Protein AF-A0A382P0U9-F1 (afdb_monomer_lite)

Sequence (133 aa):
MAEDFDINSIDDIDMNYDFGFTTVDEDEVQEFETAVQEKVAKATQQETGMLESKMDKLLKLREDDASYQLLFEKRKAELETIYKDQMKKVERLILPLLHNLMKNPENEYIKWPNRTNIVQQQINKIVAITRGV

Radius of gyration: 47.6 Å; chains: 1; bounding box: 104×47×102 Å

pLDDT: mean 85.34, std 12.25, range [45.25, 96.94]

Organism: NCBI:txid408172

Foldseek 3Di:
DPPPPPPVCVVPPPPPPDPPDDDDDPVRVVVVVVVVVVVVVVVVVVVVVVVVVVVVVVVVVVVVVVVVVVVVVVVVVVVVVLVVVLVVQLCVLVVVVVVVVPPPVVDPDDDDPPCVVVVVVSVVSNCCSVVPD

Structure (mmCIF, N/CA/C/O backbone):
data_AF-A0A382P0U9-F1
#
_entry.id   AF-A0A382P0U9-F1
#
loop_
_atom_site.group_PDB
_atom_site.id
_atom_site.type_symbol
_atom_site.label_atom_id
_atom_site.label_alt_id
_atom_site.label_comp_id
_atom_site.label_asym_id
_atom_site.label_entity_id
_atom_site.label_seq_id
_atom_site.pdbx_PDB_ins_code
_atom_site.Cartn_x
_atom_site.Cartn_y
_atom_site.Cartn_z
_atom_site.occupancy
_atom_site.B_iso_or_equiv
_atom_site.auth_seq_id
_atom_site.auth_comp_id
_atom_site.auth_asym_id
_atom_site.auth_atom_id
_atom_site.pdbx_PDB_model_num
ATOM 1 N N . MET A 1 1 ? -76.759 38.739 57.364 1.00 45.25 1 MET A N 1
ATOM 2 C CA . MET A 1 1 ? -77.685 37.866 58.102 1.00 45.25 1 MET A CA 1
ATOM 3 C C . MET A 1 1 ? -76.852 36.651 58.441 1.00 45.25 1 MET A C 1
ATOM 5 O O . MET A 1 1 ? -76.548 35.887 57.539 1.00 45.25 1 MET A O 1
ATOM 9 N N . ALA A 1 2 ? -76.268 36.634 59.639 1.00 46.44 2 ALA A N 1
ATOM 10 C CA . ALA A 1 2 ? -75.527 35.468 60.096 1.00 46.44 2 ALA A CA 1
ATOM 11 C C . ALA A 1 2 ? -76.593 34.417 60.401 1.00 46.44 2 ALA A C 1
ATOM 13 O O . ALA A 1 2 ? -77.487 34.689 61.200 1.00 46.44 2 ALA A O 1
ATOM 14 N N . GLU A 1 3 ? -76.589 33.316 59.657 1.00 58.16 3 GLU A N 1
ATOM 15 C CA . GLU A 1 3 ? -77.396 32.160 60.017 1.00 58.16 3 GLU A CA 1
ATOM 16 C C . GLU A 1 3 ? -76.780 31.598 61.297 1.00 58.16 3 GLU A C 1
ATOM 18 O O . GLU A 1 3 ? -75.640 31.130 61.292 1.00 58.16 3 GLU A O 1
ATOM 23 N N . ASP A 1 4 ? -77.494 31.773 62.410 1.00 51.75 4 ASP A N 1
ATOM 24 C CA . ASP A 1 4 ? -77.135 31.178 63.689 1.00 51.75 4 ASP A CA 1
ATOM 25 C C . ASP A 1 4 ? -77.073 29.661 63.491 1.00 51.75 4 ASP A C 1
ATOM 27 O O . ASP A 1 4 ? 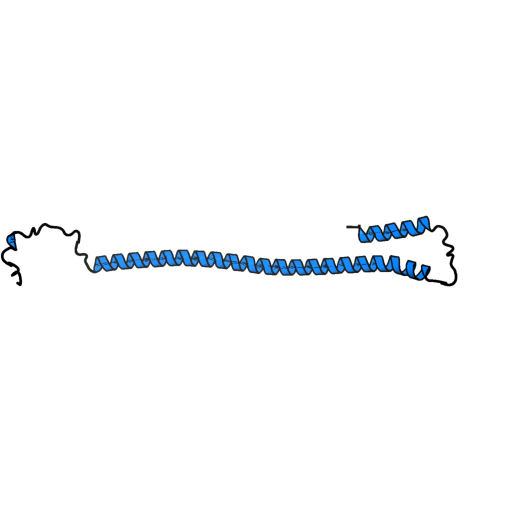-78.063 29.020 63.137 1.00 51.75 4 ASP A O 1
ATOM 31 N N . PHE A 1 5 ? -75.876 29.104 63.660 1.00 60.62 5 PHE A N 1
ATOM 32 C CA . PHE A 1 5 ? -75.636 27.670 63.598 1.00 60.62 5 PHE A CA 1
ATOM 33 C C . PHE A 1 5 ? -76.385 27.031 64.775 1.00 60.62 5 PHE A C 1
ATOM 35 O O . PHE A 1 5 ? -75.993 27.209 65.931 1.00 60.62 5 PHE A O 1
ATOM 42 N N . ASP A 1 6 ? -77.500 26.356 64.497 1.00 59.62 6 ASP A N 1
ATOM 43 C CA . ASP A 1 6 ? -78.329 25.732 65.527 1.00 59.62 6 ASP A CA 1
ATOM 44 C C . ASP A 1 6 ? -77.596 24.528 66.132 1.00 59.62 6 ASP A C 1
ATOM 46 O O . ASP A 1 6 ? -77.589 23.420 65.593 1.00 59.62 6 ASP A O 1
ATOM 50 N N . ILE A 1 7 ? -76.945 24.766 67.270 1.00 56.75 7 ILE A N 1
ATOM 51 C CA . ILE A 1 7 ? -76.184 23.766 68.027 1.00 56.75 7 ILE A CA 1
ATOM 52 C C . ILE A 1 7 ? -77.082 22.644 68.585 1.00 56.75 7 ILE A C 1
ATOM 54 O O . ILE A 1 7 ? -76.570 21.599 68.976 1.00 56.75 7 ILE A O 1
ATOM 58 N N . ASN A 1 8 ? -78.411 22.822 68.600 1.00 56.09 8 ASN A N 1
ATOM 59 C CA . ASN A 1 8 ? -79.356 21.824 69.111 1.00 56.09 8 ASN A CA 1
ATOM 60 C C . ASN A 1 8 ? -79.764 20.770 68.064 1.00 56.09 8 ASN A C 1
ATOM 62 O O . ASN A 1 8 ? -80.469 19.829 68.408 1.00 56.09 8 ASN A O 1
ATOM 66 N N . SER A 1 9 ? -79.299 20.882 66.813 1.00 59.06 9 SER A N 1
ATOM 67 C CA . SER A 1 9 ? -79.489 19.863 65.762 1.00 59.06 9 SER A CA 1
ATOM 68 C C . SER A 1 9 ? -78.434 18.740 65.799 1.00 59.06 9 SER A C 1
ATOM 70 O O . SER A 1 9 ? -78.348 17.938 64.869 1.00 59.06 9 SER A O 1
ATOM 72 N N . ILE A 1 10 ? -77.614 18.672 66.855 1.00 56.81 10 ILE A N 1
ATOM 73 C CA . ILE A 1 10 ? -76.574 17.643 67.032 1.00 56.81 10 ILE A CA 1
ATOM 74 C C . ILE A 1 10 ? -77.147 16.212 67.063 1.00 56.81 10 ILE A C 1
ATOM 76 O O . ILE A 1 10 ? -76.428 15.274 66.726 1.00 56.81 10 ILE A O 1
ATOM 80 N N . ASP A 1 11 ? -78.433 16.044 67.387 1.00 58.38 11 ASP A N 1
ATOM 81 C CA . ASP A 1 11 ? -79.084 14.730 67.484 1.00 58.38 11 ASP A CA 1
ATOM 82 C C . ASP A 1 11 ? -79.297 14.025 66.123 1.00 58.38 11 ASP A C 1
ATOM 84 O O . ASP A 1 11 ? -79.463 12.807 66.102 1.00 58.38 11 ASP A O 1
ATOM 88 N N . ASP A 1 12 ? -79.234 14.749 64.993 1.00 59.06 12 ASP A N 1
ATOM 89 C CA . ASP A 1 12 ? -79.322 14.187 63.626 1.00 59.06 12 ASP A CA 1
ATOM 90 C C . ASP A 1 12 ? -77.939 13.887 63.002 1.00 59.06 12 ASP A C 1
ATOM 92 O O . ASP A 1 12 ? -77.837 13.493 61.835 1.00 59.06 12 ASP A O 1
ATOM 96 N N . ILE A 1 13 ? -76.847 14.064 63.756 1.00 62.41 13 ILE A N 1
ATOM 97 C CA . ILE A 1 13 ? -75.505 13.686 63.302 1.00 62.41 13 ILE A CA 1
ATOM 98 C C . ILE A 1 13 ? -75.360 12.171 63.461 1.00 62.41 13 ILE A C 1
ATOM 100 O O . ILE A 1 13 ? -75.202 11.659 64.569 1.00 62.41 13 ILE A O 1
ATOM 104 N N . ASP A 1 14 ? -75.395 11.451 62.337 1.00 65.38 14 ASP A N 1
ATOM 105 C CA . ASP A 1 14 ? -75.111 10.018 62.292 1.00 65.38 14 ASP A CA 1
ATOM 106 C C . ASP A 1 14 ? -73.663 9.759 62.736 1.00 65.38 14 ASP A C 1
ATOM 108 O O . ASP A 1 14 ? -72.716 9.846 61.953 1.00 65.38 14 ASP A O 1
ATOM 112 N N . MET A 1 15 ? -73.482 9.448 64.021 1.00 66.50 15 MET A N 1
ATOM 113 C CA . MET A 1 15 ? -72.183 9.103 64.605 1.00 66.50 15 MET A CA 1
ATOM 114 C C . MET A 1 15 ? -71.602 7.789 64.053 1.00 66.50 15 MET A C 1
ATOM 116 O O . MET A 1 15 ? -70.455 7.466 64.356 1.00 66.50 15 MET A O 1
ATOM 120 N N . ASN A 1 16 ? -72.358 7.046 63.236 1.00 71.69 16 ASN A N 1
ATOM 121 C CA . ASN A 1 16 ? -71.868 5.898 62.480 1.00 71.69 16 ASN A CA 1
ATOM 122 C C . ASN A 1 16 ? -71.418 6.262 61.052 1.00 71.69 16 ASN A C 1
ATOM 124 O O . ASN A 1 16 ? -70.998 5.367 60.313 1.00 71.69 16 ASN A O 1
ATOM 128 N N . TYR A 1 17 ? -71.482 7.536 60.648 1.00 79.69 17 TYR A N 1
ATOM 129 C CA . TYR A 1 17 ? -70.966 7.982 59.358 1.00 79.69 17 TYR A CA 1
ATOM 130 C C . TYR A 1 17 ? -69.429 7.932 59.352 1.00 79.69 17 TYR A C 1
ATOM 132 O O . TYR A 1 17 ? -68.737 8.825 59.842 1.00 79.69 17 TYR A O 1
ATOM 140 N N . ASP A 1 18 ? -68.899 6.849 58.789 1.00 75.62 18 ASP A N 1
ATOM 141 C CA . ASP A 1 18 ? -67.475 6.647 58.542 1.00 75.62 18 ASP A CA 1
ATOM 142 C C . ASP A 1 18 ? -67.024 7.485 57.331 1.00 75.62 18 ASP A C 1
ATOM 144 O O . ASP A 1 18 ? -67.432 7.249 56.192 1.00 75.62 18 ASP A O 1
ATOM 148 N N . PHE A 1 19 ? -66.165 8.478 57.568 1.00 79.50 19 PHE A N 1
ATOM 149 C CA . PHE A 1 19 ? -65.587 9.342 56.531 1.00 79.50 19 PHE A CA 1
ATOM 150 C C . PHE A 1 19 ? -64.465 8.657 55.727 1.00 79.50 19 PHE A C 1
ATOM 152 O O . PHE A 1 19 ? -63.833 9.297 54.882 1.00 79.50 19 PHE A O 1
ATOM 159 N N . GLY A 1 20 ? -64.203 7.372 55.978 1.00 77.25 20 GLY A N 1
ATOM 160 C CA . GLY A 1 20 ? -63.168 6.601 55.298 1.00 77.25 20 GLY A CA 1
ATOM 161 C C . GLY A 1 20 ? -61.760 6.952 55.768 1.00 77.25 20 GLY A C 1
ATOM 162 O O . GLY A 1 20 ? -60.798 6.712 55.038 1.00 77.25 20 GLY A O 1
ATOM 163 N N . PHE A 1 21 ? -61.628 7.530 56.964 1.00 77.31 21 PHE A N 1
ATOM 164 C CA . PHE A 1 21 ? -60.345 7.687 57.634 1.00 77.31 21 PHE A CA 1
ATOM 165 C C . PHE A 1 21 ? -60.368 6.932 58.960 1.00 77.31 21 PHE A C 1
ATOM 167 O O . PHE A 1 21 ? -61.270 7.083 59.778 1.00 77.31 21 PHE A O 1
ATOM 174 N N . THR A 1 22 ? -59.337 6.130 59.176 1.00 75.81 22 THR A N 1
ATOM 175 C CA . THR A 1 22 ? -59.037 5.503 60.460 1.00 75.81 22 THR A CA 1
ATOM 176 C C . THR A 1 22 ? -57.849 6.236 61.066 1.00 75.81 22 THR A C 1
ATOM 178 O O . THR A 1 22 ? -56.919 6.607 60.348 1.00 75.81 22 THR A O 1
ATOM 181 N N . THR A 1 23 ? -57.863 6.483 62.374 1.00 78.38 23 THR A N 1
ATOM 182 C CA . THR A 1 23 ? -56.680 7.015 63.059 1.00 78.38 23 THR A CA 1
ATOM 183 C C . THR A 1 23 ? -55.607 5.939 63.070 1.00 78.38 23 THR A C 1
ATOM 185 O O . THR A 1 23 ? -55.880 4.815 63.484 1.00 78.38 23 THR A O 1
ATOM 188 N N . VAL A 1 24 ? -54.418 6.287 62.602 1.00 78.25 24 VAL A N 1
ATOM 189 C CA . VAL A 1 24 ? -53.231 5.441 62.707 1.00 78.25 24 VAL A CA 1
ATOM 190 C C . VAL A 1 24 ? -52.406 5.919 63.892 1.00 78.25 24 VAL A C 1
ATOM 192 O O . VAL A 1 24 ? -52.341 7.125 64.156 1.00 78.25 24 VAL A O 1
ATOM 195 N N . ASP A 1 25 ? -51.806 4.980 64.612 1.00 84.81 25 ASP A N 1
ATOM 196 C CA . ASP A 1 25 ? -50.901 5.306 65.708 1.00 84.81 25 ASP A CA 1
ATOM 197 C C . ASP A 1 25 ? -49.549 5.783 65.154 1.00 84.81 25 ASP A C 1
ATOM 199 O O . ASP A 1 25 ? -49.152 5.446 64.036 1.00 84.81 25 ASP A O 1
ATOM 203 N N . GLU A 1 26 ? -48.820 6.579 65.938 1.00 81.69 26 GLU A N 1
ATOM 204 C CA . GLU A 1 26 ? -47.506 7.114 65.546 1.00 81.69 26 GLU A CA 1
ATOM 205 C C . GLU A 1 26 ? -46.510 5.996 65.185 1.00 81.69 26 GLU A C 1
ATOM 207 O O . GLU A 1 26 ? -45.735 6.141 64.238 1.00 81.69 26 GLU A O 1
ATOM 212 N N . ASP A 1 27 ? -46.597 4.855 65.872 1.00 82.81 27 ASP A N 1
ATOM 213 C CA . ASP A 1 27 ? -45.781 3.667 65.607 1.00 82.81 27 ASP A CA 1
ATOM 214 C C . ASP A 1 27 ? -46.044 3.086 64.200 1.00 82.81 27 ASP A C 1
ATOM 216 O O . ASP A 1 27 ? -45.106 2.730 63.486 1.00 82.81 27 ASP A O 1
ATOM 220 N N . GLU A 1 28 ? -47.304 3.062 63.745 1.00 82.38 28 GLU A N 1
ATOM 221 C CA . GLU A 1 28 ? -47.686 2.561 62.413 1.00 82.38 28 GLU A CA 1
ATOM 222 C C . GLU A 1 28 ? -47.179 3.489 61.295 1.00 82.38 28 GLU A C 1
ATOM 224 O O . GLU A 1 28 ? -46.717 3.035 60.241 1.00 82.38 28 GLU A O 1
ATOM 229 N N . VAL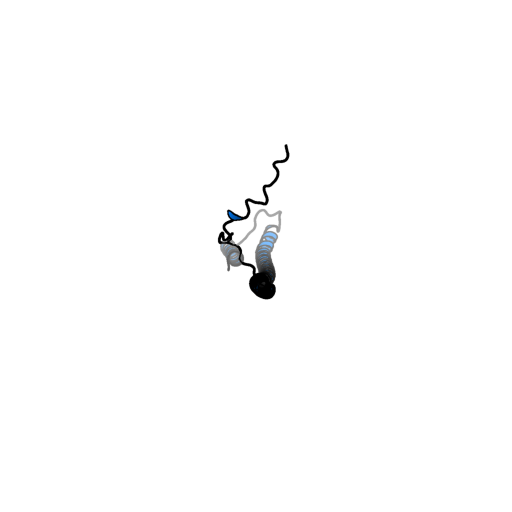 A 1 29 ? -47.192 4.803 61.540 1.00 84.31 29 VAL A N 1
ATOM 230 C CA . VAL A 1 29 ? -46.610 5.796 60.626 1.00 84.31 29 VAL A CA 1
ATOM 231 C C . VAL A 1 29 ? -45.095 5.605 60.518 1.00 84.31 29 VAL A C 1
ATOM 233 O O . VAL A 1 29 ? -44.563 5.582 59.406 1.00 84.31 29 VAL A O 1
ATOM 236 N N . GLN A 1 30 ? -44.398 5.404 61.640 1.00 84.62 30 GLN A N 1
ATOM 237 C CA . GLN A 1 30 ? -42.950 5.169 61.653 1.00 84.62 30 GLN A CA 1
ATOM 238 C C . GLN A 1 30 ? -42.553 3.877 60.924 1.00 84.62 30 GLN A C 1
ATOM 240 O O . GLN A 1 30 ? -41.562 3.860 60.183 1.00 84.62 30 GLN A O 1
ATOM 245 N N . GLU A 1 31 ? -43.322 2.798 61.079 1.00 86.06 31 GLU A N 1
ATOM 246 C CA . GLU A 1 31 ? -43.105 1.550 60.339 1.00 86.06 31 GLU A CA 1
ATOM 247 C C . GLU A 1 31 ? -43.269 1.749 58.826 1.00 86.06 31 GLU A C 1
ATOM 249 O O . GLU A 1 31 ? -42.424 1.302 58.038 1.00 86.06 31 GLU A O 1
ATOM 254 N N . PHE A 1 32 ? -44.311 2.470 58.399 1.00 84.06 32 PHE A N 1
ATOM 255 C CA . PHE A 1 32 ? -44.534 2.774 56.987 1.00 84.06 32 PHE A CA 1
ATOM 256 C C . PHE A 1 32 ? -43.423 3.657 56.403 1.00 84.06 32 PHE A C 1
ATOM 258 O O . PHE A 1 32 ? -42.914 3.368 55.316 1.00 84.06 32 PHE A O 1
ATOM 265 N N . GLU A 1 33 ? -42.998 4.699 57.120 1.00 84.88 33 GLU A N 1
ATOM 266 C CA . GLU A 1 33 ? -41.886 5.562 56.711 1.00 84.88 33 GLU A CA 1
ATOM 267 C C . GLU A 1 33 ? -40.582 4.773 56.567 1.00 84.88 33 GLU A C 1
ATOM 269 O O . GLU A 1 33 ? -39.875 4.922 55.566 1.00 84.88 33 GLU A O 1
ATOM 274 N N . THR A 1 34 ? -40.298 3.873 57.510 1.00 87.94 34 THR A N 1
ATOM 275 C CA . THR A 1 34 ? -39.122 2.995 57.466 1.00 87.94 34 THR A CA 1
ATOM 276 C C . THR A 1 34 ? -39.175 2.071 56.247 1.00 87.94 34 THR A C 1
ATOM 278 O O . THR A 1 34 ? -38.195 1.955 55.506 1.00 87.94 34 THR A O 1
ATOM 281 N N . ALA A 1 35 ? -40.336 1.477 55.959 1.00 87.00 35 ALA A N 1
ATOM 282 C CA . ALA A 1 35 ? -40.532 0.621 54.790 1.00 87.00 35 ALA A CA 1
ATOM 283 C C . ALA A 1 35 ? -40.393 1.385 53.459 1.00 87.00 35 ALA A C 1
ATOM 285 O O . ALA A 1 35 ? -39.884 0.844 52.471 1.00 87.00 35 ALA A O 1
ATOM 286 N N . VAL A 1 36 ? -40.833 2.646 53.403 1.00 88.94 36 VAL A N 1
ATOM 287 C CA . VAL A 1 36 ? -40.634 3.521 52.238 1.00 88.94 36 VAL A CA 1
ATOM 288 C C . VAL A 1 36 ? -39.155 3.861 52.068 1.00 88.94 36 VAL A C 1
ATOM 290 O O . VAL A 1 36 ? -38.635 3.730 50.958 1.00 88.94 36 VAL A O 1
ATOM 293 N N . GLN A 1 37 ? -38.454 4.226 53.142 1.00 88.44 37 GLN A N 1
ATOM 294 C CA . GLN A 1 37 ? -37.016 4.508 53.106 1.00 88.44 37 GLN A CA 1
ATOM 295 C C . GLN A 1 37 ? -36.207 3.295 52.636 1.00 88.44 37 GLN A C 1
ATOM 297 O O . GLN A 1 37 ? -35.323 3.441 51.792 1.00 88.44 37 GLN A O 1
ATOM 302 N N . GLU A 1 38 ? -36.541 2.090 53.101 1.00 90.06 38 GLU A N 1
ATOM 303 C CA . GLU A 1 38 ? -35.876 0.857 52.677 1.00 90.06 38 GLU A CA 1
ATOM 304 C C . GLU A 1 38 ? -36.104 0.569 51.183 1.00 90.06 38 GLU A C 1
ATOM 306 O O . GLU A 1 38 ? -35.161 0.256 50.448 1.00 90.06 38 GLU A O 1
ATOM 311 N N . LYS A 1 39 ? -37.339 0.740 50.691 1.00 89.38 39 LYS A N 1
ATOM 312 C CA . LYS A 1 39 ? -37.659 0.599 49.260 1.00 89.38 39 LYS A CA 1
ATOM 313 C C . LYS A 1 39 ? -36.903 1.611 48.405 1.00 89.38 39 LYS A C 1
ATOM 315 O O . LYS A 1 39 ? -36.366 1.237 47.363 1.00 89.38 39 LYS A O 1
ATOM 320 N N . VAL A 1 40 ? -36.840 2.867 48.843 1.00 89.62 40 VAL A N 1
ATOM 321 C CA . VAL A 1 40 ? -36.105 3.936 48.154 1.00 89.62 40 VAL A CA 1
ATOM 322 C C . VAL A 1 40 ? -34.606 3.642 48.148 1.00 89.62 40 VAL A C 1
ATOM 324 O O . VAL A 1 40 ? -33.975 3.742 47.096 1.00 89.62 40 VAL A O 1
ATOM 327 N N . ALA A 1 41 ? -34.035 3.208 49.272 1.00 87.75 41 ALA A N 1
ATOM 328 C CA . ALA A 1 41 ? -32.633 2.810 49.358 1.00 87.75 41 ALA A CA 1
ATOM 329 C C . ALA A 1 41 ? -32.316 1.650 48.402 1.00 87.75 41 ALA A C 1
ATOM 331 O O . ALA A 1 41 ? -31.334 1.710 47.663 1.00 87.75 41 ALA A O 1
ATOM 332 N N . LYS A 1 42 ? -33.181 0.632 48.346 1.00 88.06 42 LYS A N 1
ATOM 333 C CA . LYS A 1 42 ? -33.023 -0.525 47.456 1.00 88.06 42 LYS A CA 1
ATOM 334 C C . LYS A 1 42 ? -33.134 -0.152 45.976 1.00 88.06 42 LYS A C 1
ATOM 336 O O . LYS A 1 42 ? -32.319 -0.604 45.175 1.00 88.06 42 LYS A O 1
ATOM 341 N N . ALA A 1 43 ? -34.109 0.683 45.612 1.00 86.12 43 ALA A N 1
ATOM 342 C CA . ALA A 1 43 ? -34.265 1.184 44.246 1.00 86.12 43 ALA A CA 1
ATOM 343 C C . ALA A 1 43 ? -33.052 2.026 43.818 1.00 86.12 43 ALA A C 1
ATOM 345 O O . ALA A 1 43 ? -32.496 1.809 42.743 1.00 86.12 43 ALA A O 1
ATOM 346 N N . THR A 1 44 ? -32.581 2.907 44.705 1.00 87.12 44 THR A N 1
ATOM 347 C CA . THR A 1 44 ? -31.401 3.748 44.470 1.00 87.12 44 THR A CA 1
ATOM 348 C C . THR A 1 44 ? -30.151 2.893 44.269 1.00 87.12 44 THR A C 1
ATOM 350 O O . THR A 1 44 ? -29.447 3.081 43.286 1.00 87.12 44 THR A O 1
ATOM 353 N N . GLN A 1 45 ? -29.909 1.897 45.131 1.00 88.69 45 GLN A N 1
ATOM 354 C CA . GLN A 1 45 ? -28.781 0.963 44.999 1.00 88.69 45 GLN A CA 1
ATOM 355 C C . GLN A 1 45 ? -28.814 0.170 43.684 1.00 88.69 45 GLN A C 1
ATOM 357 O O . GLN A 1 45 ? -27.775 -0.077 43.069 1.00 88.69 45 GLN A O 1
ATOM 362 N N . GLN A 1 46 ? -30.004 -0.235 43.237 1.00 89.69 46 GLN A N 1
ATOM 363 C CA . GLN A 1 46 ? -30.168 -0.952 41.976 1.00 89.69 46 GLN A CA 1
ATOM 364 C C . GLN A 1 46 ? -29.860 -0.055 40.767 1.00 89.69 46 GLN A C 1
ATOM 366 O O . GLN A 1 46 ? -29.182 -0.491 39.832 1.00 89.69 46 GLN A O 1
ATOM 371 N N . GLU A 1 47 ? -30.334 1.191 40.772 1.00 90.12 47 GLU A N 1
ATOM 372 C CA . GLU A 1 47 ? -30.049 2.159 39.711 1.00 90.12 47 GLU A CA 1
ATOM 373 C C . GLU A 1 47 ? -28.571 2.560 39.684 1.00 90.12 47 GLU A C 1
ATOM 375 O O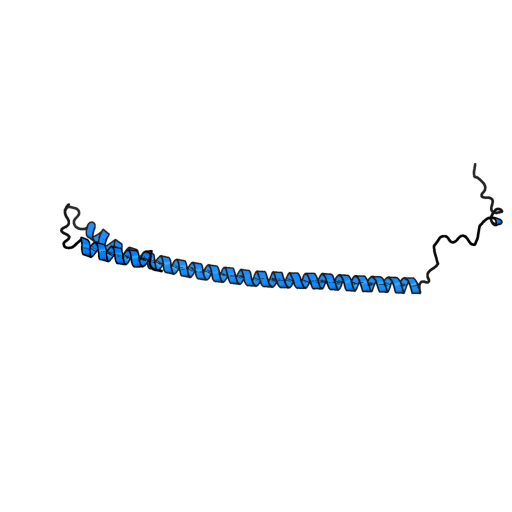 . GLU A 1 47 ? -27.968 2.564 38.607 1.00 90.12 47 GLU A O 1
ATOM 380 N N . THR A 1 48 ? -27.954 2.814 40.842 1.00 91.00 48 THR A N 1
ATOM 381 C CA . THR A 1 48 ? -26.521 3.133 40.929 1.00 91.00 48 THR A CA 1
ATOM 382 C C . THR A 1 48 ? -25.667 1.969 40.447 1.00 91.00 48 THR A C 1
ATOM 384 O O . THR A 1 48 ? -24.792 2.182 39.614 1.00 91.00 48 THR A O 1
ATOM 387 N N . GLY A 1 49 ? -25.977 0.729 40.844 1.00 91.62 49 GLY A N 1
ATOM 388 C CA . GLY A 1 49 ? -25.265 -0.454 40.350 1.00 91.62 49 GLY A CA 1
ATOM 389 C C . GLY A 1 49 ? -25.417 -0.651 38.834 1.00 91.62 49 GLY A C 1
ATOM 390 O O . GLY A 1 49 ? -24.472 -1.036 38.140 1.00 91.62 49 GLY A O 1
ATOM 391 N N . MET A 1 50 ? -26.586 -0.327 38.267 1.00 90.75 50 MET A N 1
ATOM 392 C CA . MET A 1 50 ? -26.769 -0.346 36.814 1.00 90.75 50 MET A CA 1
ATOM 393 C C . MET A 1 50 ? -25.926 0.732 36.122 1.00 90.75 50 MET A C 1
ATOM 395 O O . MET A 1 50 ? -25.335 0.462 35.073 1.00 90.75 50 MET A O 1
ATOM 399 N N . LEU A 1 51 ? -25.865 1.940 36.682 1.00 93.31 51 LEU A N 1
A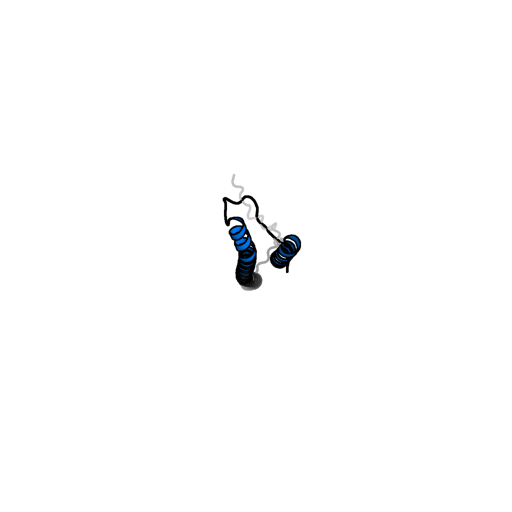TOM 400 C CA . LEU A 1 51 ? -25.057 3.040 36.158 1.00 93.31 51 LEU A CA 1
ATOM 401 C C . LEU A 1 51 ? -23.560 2.727 36.225 1.00 93.31 51 LEU A C 1
ATOM 403 O O . LEU A 1 51 ? -22.874 2.914 35.222 1.00 93.31 51 LEU A O 1
ATOM 407 N N . GLU A 1 52 ? -23.080 2.172 37.336 1.00 92.00 52 GLU A N 1
ATOM 408 C CA . GLU A 1 52 ? -21.707 1.676 37.492 1.00 92.00 52 GLU A CA 1
ATOM 409 C C . GLU A 1 52 ? -21.380 0.642 36.412 1.00 92.00 52 GLU A C 1
ATOM 411 O O . GLU A 1 52 ? -20.416 0.801 35.667 1.00 92.00 52 GLU A O 1
ATOM 416 N N . SER A 1 53 ? -22.260 -0.343 36.200 1.00 92.62 53 SER A N 1
ATOM 417 C CA . SER A 1 53 ? -22.050 -1.361 35.163 1.00 92.62 53 SER A CA 1
ATOM 418 C C . SER A 1 53 ? -21.982 -0.785 33.740 1.00 92.62 53 SER A C 1
ATOM 420 O O . SER A 1 53 ? -21.271 -1.313 32.879 1.00 92.62 53 SER A O 1
ATOM 422 N N . LYS A 1 54 ? -22.733 0.290 33.456 1.00 93.50 54 LYS A N 1
ATOM 423 C CA . LYS A 1 54 ? -22.684 0.997 32.168 1.00 93.50 54 LYS A CA 1
ATOM 424 C C . LYS A 1 54 ? -21.400 1.813 32.051 1.00 93.50 54 LYS A C 1
ATOM 426 O O . LYS A 1 54 ? -20.797 1.802 30.981 1.00 93.50 54 LYS A O 1
ATOM 431 N N . MET A 1 55 ? -20.969 2.468 33.128 1.00 93.00 55 MET A N 1
ATOM 432 C CA . MET A 1 55 ? -19.710 3.212 33.179 1.00 93.00 55 MET A CA 1
ATOM 433 C C . MET A 1 55 ? -18.513 2.289 32.935 1.00 93.00 55 MET A C 1
ATOM 435 O O . MET A 1 55 ? -17.701 2.575 32.061 1.00 93.00 55 MET A O 1
ATOM 439 N N . ASP A 1 56 ? -18.459 1.135 33.599 1.00 92.81 56 ASP A N 1
ATOM 440 C CA . ASP A 1 56 ? -17.402 0.137 33.404 1.00 92.81 56 ASP A CA 1
ATOM 441 C C . ASP A 1 56 ? -17.338 -0.365 31.960 1.00 92.81 56 ASP A C 1
ATOM 443 O O . ASP A 1 56 ? -16.257 -0.556 31.401 1.00 92.81 56 ASP A O 1
ATOM 447 N N . LYS A 1 57 ? -18.497 -0.565 31.318 1.00 91.69 57 LYS A N 1
ATOM 448 C CA . LYS A 1 57 ? -18.552 -0.912 29.891 1.00 91.69 57 LYS A CA 1
ATOM 449 C C . LYS A 1 57 ? -17.994 0.215 29.024 1.00 91.69 57 LYS A C 1
ATOM 451 O O . LYS A 1 57 ? -17.204 -0.069 28.132 1.00 91.69 57 LYS A O 1
ATOM 456 N N . LEU A 1 58 ? -18.368 1.470 29.277 1.00 87.06 58 LEU A N 1
ATOM 457 C CA . LEU A 1 58 ? -17.857 2.618 28.517 1.00 87.06 58 LEU A CA 1
ATOM 458 C C . LEU A 1 58 ? -16.346 2.804 28.687 1.00 87.06 58 LEU A C 1
ATOM 460 O O . LEU A 1 58 ? -15.663 3.101 27.709 1.00 87.06 58 LEU A O 1
ATOM 464 N N . LEU A 1 59 ? -15.820 2.601 29.897 1.00 87.12 59 LEU A N 1
ATOM 465 C CA . LEU A 1 59 ? -14.383 2.650 30.163 1.00 87.12 59 LEU A CA 1
ATOM 466 C C . LEU A 1 59 ? -13.640 1.570 29.371 1.00 87.12 59 LEU A C 1
ATOM 468 O O . LEU A 1 59 ? -12.693 1.902 28.664 1.00 87.12 59 LEU A O 1
ATOM 472 N N . LYS A 1 60 ? -14.134 0.325 29.382 1.00 83.94 60 LYS A N 1
ATOM 473 C CA . LYS A 1 60 ? -13.566 -0.770 28.578 1.00 83.94 60 LYS A CA 1
ATOM 474 C C . LYS A 1 60 ? -13.591 -0.472 27.081 1.00 83.94 60 LYS A C 1
ATOM 476 O O . LYS A 1 60 ? -12.566 -0.600 26.425 1.00 83.94 60 LYS A O 1
ATOM 481 N N . LEU A 1 61 ? -14.725 -0.007 26.546 1.00 80.19 61 LEU A N 1
ATOM 482 C CA . LEU A 1 61 ? -14.815 0.372 25.131 1.00 80.19 61 LEU A CA 1
ATOM 483 C C . LEU A 1 61 ? -13.815 1.478 24.772 1.00 80.19 61 LEU A C 1
ATOM 485 O O . LEU A 1 61 ? -13.229 1.443 23.697 1.00 80.19 61 LEU A O 1
ATOM 489 N N . ARG A 1 62 ? -13.605 2.458 25.657 1.00 77.00 62 ARG A N 1
ATOM 490 C CA . ARG A 1 62 ? -12.653 3.552 25.432 1.00 77.00 62 ARG A CA 1
ATOM 491 C C . ARG A 1 62 ? -11.197 3.082 25.472 1.00 77.00 62 ARG A C 1
ATOM 493 O O . ARG A 1 62 ? -10.386 3.569 24.686 1.00 77.00 62 ARG A O 1
ATOM 500 N N . GLU A 1 63 ? -10.863 2.183 26.392 1.00 76.31 63 GLU A N 1
ATOM 501 C CA . GLU A 1 63 ? -9.542 1.547 26.463 1.00 76.31 63 GLU A CA 1
ATOM 502 C C . GLU A 1 63 ? -9.262 0.729 25.196 1.00 76.31 63 GLU A C 1
ATOM 504 O O . GLU A 1 63 ? -8.196 0.871 24.588 1.00 76.31 63 GLU A O 1
ATOM 509 N N . ASP A 1 64 ? -10.252 -0.039 24.740 1.00 74.88 64 ASP A N 1
ATOM 510 C CA . ASP A 1 64 ? -10.183 -0.786 23.489 1.00 74.88 64 ASP A CA 1
ATOM 511 C C . ASP A 1 64 ? -10.019 0.160 22.285 1.00 74.88 64 ASP A C 1
ATOM 513 O O . ASP A 1 64 ? -9.136 -0.059 21.458 1.00 74.88 64 ASP A O 1
ATOM 517 N N . ASP A 1 65 ? -10.776 1.257 22.198 1.00 73.56 65 ASP A N 1
ATOM 518 C CA . ASP A 1 65 ? -10.667 2.257 21.121 1.00 73.56 65 ASP A CA 1
ATOM 519 C C . ASP A 1 65 ? -9.267 2.885 21.035 1.00 73.56 65 ASP A C 1
ATOM 521 O O . ASP A 1 65 ? -8.701 3.013 19.946 1.00 73.56 65 ASP A O 1
ATOM 525 N N . ALA A 1 66 ? -8.667 3.234 22.178 1.00 72.94 66 ALA A N 1
ATOM 526 C CA . ALA A 1 66 ? -7.291 3.727 22.229 1.00 72.94 66 ALA A CA 1
ATOM 527 C C . ALA A 1 66 ? -6.294 2.669 21.719 1.00 72.94 66 ALA A C 1
ATOM 529 O O . ALA A 1 66 ? -5.334 2.999 21.014 1.00 72.94 66 ALA A O 1
ATOM 530 N N . SER A 1 67 ? -6.546 1.390 22.012 1.00 77.94 67 SER A N 1
ATOM 531 C CA . SER A 1 67 ? -5.749 0.274 21.496 1.00 77.94 67 SER A CA 1
ATOM 532 C C . SER A 1 67 ? -5.896 0.104 19.976 1.00 77.94 67 SER A C 1
ATOM 534 O O . SER A 1 67 ? -4.895 -0.075 19.276 1.00 77.94 67 SER A O 1
ATOM 536 N N . TYR A 1 68 ? -7.111 0.247 19.434 1.00 79.38 68 TYR A N 1
ATOM 537 C CA . TYR A 1 68 ? -7.374 0.177 17.996 1.00 79.38 68 TYR A CA 1
ATOM 538 C C . TYR A 1 68 ? -6.726 1.334 17.243 1.00 79.38 68 TYR A C 1
ATOM 540 O O . TYR A 1 68 ? -6.131 1.107 16.191 1.00 79.38 68 TYR A O 1
ATOM 548 N N . GLN A 1 69 ? -6.786 2.552 17.783 1.00 85.25 69 GLN A N 1
ATOM 549 C CA . GLN A 1 69 ? -6.118 3.716 17.198 1.00 85.25 69 GLN A CA 1
ATOM 550 C C . GLN A 1 69 ? -4.602 3.510 17.129 1.00 85.25 69 GLN A C 1
ATOM 552 O O . GLN A 1 69 ? -4.000 3.731 16.079 1.00 85.25 69 GLN A O 1
ATOM 557 N N . LEU A 1 70 ? -3.984 3.004 18.200 1.00 85.88 70 LEU A N 1
ATOM 558 C CA . LEU A 1 70 ? -2.552 2.700 18.219 1.00 85.88 70 LEU A CA 1
ATOM 559 C C . LEU A 1 70 ? -2.178 1.618 17.190 1.00 85.88 70 LEU A C 1
ATOM 561 O O . LEU A 1 70 ? -1.193 1.756 16.463 1.00 85.88 70 LEU A O 1
ATOM 565 N N . LEU A 1 71 ? -2.968 0.544 17.103 1.00 86.81 71 LEU A N 1
ATOM 566 C CA . LEU A 1 71 ? -2.772 -0.525 16.119 1.00 86.81 71 LEU A CA 1
ATOM 567 C C . LEU A 1 71 ? -2.952 -0.025 14.682 1.00 86.81 71 LEU A C 1
ATOM 569 O O . LEU A 1 71 ? -2.200 -0.428 13.792 1.00 86.81 71 LEU A O 1
ATOM 573 N N . PHE A 1 72 ? -3.930 0.851 14.456 1.00 89.06 72 PHE A N 1
ATOM 574 C CA . PHE A 1 72 ? -4.185 1.470 13.163 1.00 89.06 72 PHE A CA 1
ATOM 575 C C . PHE A 1 72 ? -3.013 2.350 12.731 1.00 89.06 72 PHE A C 1
ATOM 577 O O . PHE A 1 72 ? -2.493 2.157 11.634 1.00 89.06 72 PHE A O 1
ATOM 584 N N . GLU A 1 73 ? -2.543 3.249 13.599 1.00 90.62 73 GLU A N 1
ATOM 585 C CA . GLU A 1 73 ? -1.382 4.100 13.316 1.00 90.62 73 GLU A CA 1
ATOM 586 C C . GLU A 1 73 ? -0.122 3.264 13.064 1.00 90.62 73 GLU A C 1
ATOM 588 O O . GLU A 1 73 ? 0.619 3.525 12.116 1.00 90.62 73 GLU A O 1
ATOM 593 N N . LYS A 1 74 ? 0.088 2.185 13.831 1.00 90.44 74 LYS A N 1
ATOM 594 C CA . LYS A 1 74 ? 1.197 1.254 13.593 1.00 90.44 74 LYS A CA 1
ATOM 595 C C . LYS A 1 74 ? 1.110 0.605 12.209 1.00 90.44 74 LYS A C 1
ATOM 597 O O . LYS A 1 74 ? 2.081 0.651 11.457 1.00 90.44 74 LYS A O 1
ATOM 602 N N . ARG A 1 75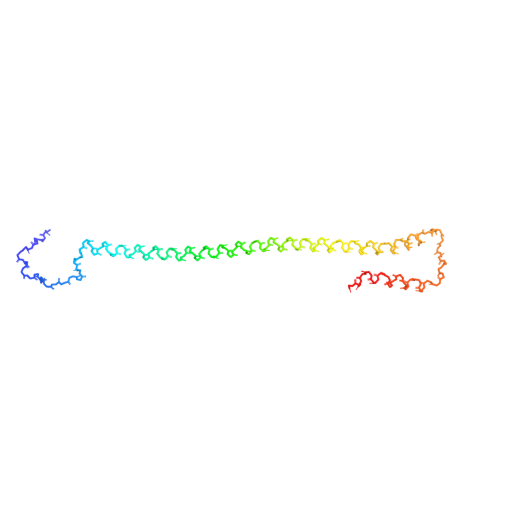 ? -0.045 0.039 11.839 1.00 91.62 75 ARG A N 1
ATOM 603 C CA . ARG A 1 75 ? -0.235 -0.562 10.506 1.00 91.62 75 ARG A CA 1
ATOM 604 C C . ARG A 1 75 ? -0.101 0.458 9.385 1.00 91.62 75 ARG A C 1
ATOM 606 O O . ARG A 1 75 ? 0.446 0.137 8.335 1.00 91.62 75 ARG A O 1
ATOM 613 N N . LYS A 1 76 ? -0.605 1.673 9.585 1.00 94.69 76 LYS A N 1
ATOM 614 C CA . LYS A 1 76 ? -0.468 2.768 8.628 1.00 94.69 76 LYS A CA 1
ATOM 615 C C . LYS A 1 76 ? 1.006 3.104 8.404 1.00 94.69 76 LYS A C 1
ATOM 617 O O . LYS A 1 76 ? 1.436 3.137 7.256 1.00 94.69 76 LYS A O 1
ATOM 622 N N . ALA A 1 77 ? 1.794 3.249 9.469 1.00 94.69 77 ALA A N 1
ATOM 623 C CA . ALA A 1 77 ? 3.233 3.495 9.374 1.00 94.69 77 ALA A CA 1
ATOM 624 C C . ALA A 1 77 ? 3.993 2.337 8.692 1.00 94.69 77 ALA A C 1
ATOM 626 O O . ALA A 1 77 ? 4.903 2.566 7.888 1.00 94.69 77 ALA A O 1
ATOM 627 N N . GLU A 1 78 ? 3.609 1.088 8.968 1.00 93.19 78 GLU A N 1
ATOM 628 C CA . GLU A 1 78 ? 4.150 -0.096 8.286 1.00 93.19 78 GLU A CA 1
ATOM 629 C C . GLU A 1 78 ? 3.837 -0.066 6.782 1.00 93.19 78 GLU A C 1
ATOM 631 O O . GLU A 1 78 ? 4.743 -0.224 5.961 1.00 93.19 78 GLU A O 1
ATOM 636 N N . LEU A 1 79 ? 2.584 0.211 6.406 1.00 94.00 79 LEU A N 1
ATOM 637 C CA . LEU A 1 79 ? 2.165 0.344 5.009 1.00 94.00 79 LEU A CA 1
ATOM 638 C C . LEU A 1 79 ? 2.901 1.483 4.302 1.00 94.00 79 LEU A C 1
ATOM 640 O O . LEU A 1 79 ? 3.425 1.280 3.209 1.00 94.00 79 LEU A O 1
ATOM 644 N N . GLU A 1 80 ? 2.998 2.660 4.919 1.00 95.50 80 GLU A N 1
ATOM 645 C CA . GLU A 1 80 ? 3.757 3.794 4.380 1.00 95.50 80 GLU A CA 1
ATOM 646 C C . GLU A 1 80 ? 5.223 3.421 4.128 1.00 95.50 80 GLU A C 1
ATOM 648 O O . GLU A 1 80 ? 5.791 3.771 3.089 1.00 95.50 80 GLU A O 1
ATOM 653 N N . THR A 1 81 ? 5.830 2.656 5.037 1.00 95.50 81 THR A N 1
ATOM 654 C CA . THR A 1 81 ? 7.203 2.162 4.883 1.00 95.50 81 THR A CA 1
ATOM 655 C C . THR A 1 81 ? 7.324 1.199 3.701 1.00 95.50 81 THR A C 1
ATOM 657 O O . THR A 1 81 ? 8.240 1.347 2.886 1.00 95.50 81 THR A O 1
ATOM 660 N N . ILE A 1 82 ? 6.389 0.255 3.566 1.00 93.00 82 ILE A N 1
ATOM 661 C CA . ILE A 1 82 ? 6.347 -0.708 2.456 1.00 93.00 82 ILE A CA 1
ATOM 662 C C . ILE A 1 82 ? 6.187 0.020 1.118 1.00 93.00 82 ILE A C 1
ATOM 664 O O . ILE A 1 82 ? 6.986 -0.200 0.205 1.00 93.00 82 ILE A O 1
ATOM 668 N N . TYR A 1 83 ? 5.221 0.935 1.006 1.00 93.38 83 TYR A N 1
ATOM 669 C CA . TYR A 1 83 ? 4.992 1.706 -0.218 1.00 93.38 83 TYR A CA 1
ATOM 670 C C . TYR A 1 83 ? 6.205 2.559 -0.589 1.00 93.38 83 TYR A C 1
ATOM 672 O O . TYR A 1 83 ? 6.603 2.609 -1.755 1.00 93.38 83 TYR A O 1
ATOM 680 N N . LYS A 1 84 ? 6.844 3.197 0.396 1.00 95.94 84 LYS A N 1
ATOM 681 C CA . LYS A 1 84 ? 8.060 3.986 0.175 1.00 95.94 84 LYS A CA 1
ATOM 682 C C . LYS A 1 84 ? 9.214 3.123 -0.334 1.00 95.94 84 LYS A C 1
ATOM 684 O O . LYS A 1 84 ? 9.954 3.562 -1.214 1.00 95.94 84 LYS A O 1
ATOM 689 N N . ASP A 1 85 ? 9.383 1.913 0.189 1.00 95.69 85 ASP A N 1
ATOM 690 C CA . ASP A 1 85 ? 10.409 0.982 -0.289 1.00 95.69 85 ASP A CA 1
ATOM 691 C C . ASP A 1 85 ? 10.107 0.459 -1.704 1.00 95.69 85 ASP A C 1
ATOM 693 O O . ASP A 1 85 ? 10.990 0.458 -2.565 1.00 95.69 85 ASP A O 1
ATOM 697 N N . GLN A 1 86 ? 8.852 0.099 -1.991 1.00 94.81 86 GLN A N 1
ATOM 698 C CA . GLN A 1 86 ? 8.413 -0.283 -3.337 1.00 94.81 86 GLN A CA 1
ATOM 699 C C . GLN A 1 86 ? 8.667 0.839 -4.352 1.00 94.81 86 GLN A C 1
ATOM 701 O O . GLN A 1 86 ? 9.253 0.585 -5.406 1.00 94.81 86 GLN A O 1
ATOM 706 N N . MET A 1 87 ? 8.326 2.088 -4.023 1.00 95.69 87 MET A N 1
ATOM 707 C CA . MET A 1 87 ? 8.580 3.235 -4.902 1.00 95.69 87 MET A CA 1
ATOM 708 C C . MET A 1 87 ? 10.070 3.460 -5.151 1.00 95.69 87 MET A C 1
ATOM 710 O O . MET A 1 87 ? 10.476 3.628 -6.299 1.00 95.69 87 MET A O 1
ATOM 714 N N . LYS A 1 88 ? 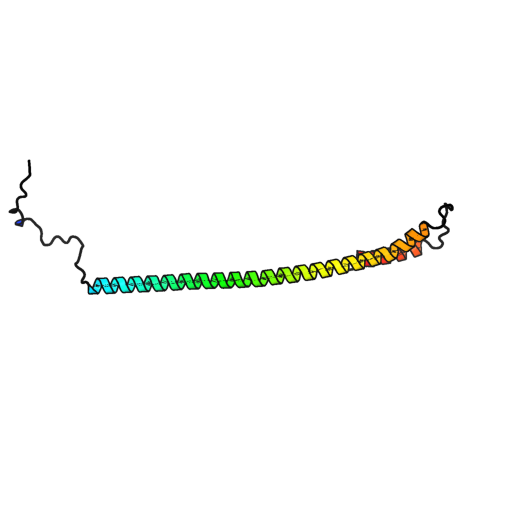10.914 3.354 -4.119 1.00 96.94 88 LYS A N 1
ATOM 715 C CA . LYS A 1 88 ? 12.376 3.416 -4.290 1.00 96.94 88 LYS A CA 1
ATOM 716 C C . LYS A 1 88 ? 12.905 2.308 -5.199 1.00 96.94 88 LYS A C 1
ATOM 718 O O . LYS A 1 88 ? 13.833 2.534 -5.975 1.00 96.94 88 LYS A O 1
ATOM 723 N N . LYS A 1 89 ? 12.352 1.095 -5.116 1.00 95.75 89 LYS A N 1
ATOM 724 C CA . LYS A 1 89 ? 12.729 -0.013 -6.008 1.00 95.75 89 LYS A CA 1
ATOM 725 C C . LYS A 1 89 ? 12.351 0.287 -7.459 1.00 95.75 89 LYS A C 1
ATOM 727 O O . LYS A 1 89 ? 13.167 0.038 -8.342 1.00 95.75 89 LYS A O 1
ATOM 732 N N . VAL A 1 90 ? 11.172 0.861 -7.704 1.00 96.44 90 VAL A N 1
ATOM 733 C CA . VAL A 1 90 ? 10.754 1.301 -9.047 1.00 96.44 90 VAL A CA 1
ATOM 734 C C . VAL A 1 90 ? 11.672 2.409 -9.570 1.00 96.44 90 VAL A C 1
ATOM 736 O O . VAL A 1 90 ? 12.172 2.311 -10.690 1.00 96.44 90 VAL A O 1
ATOM 739 N N . GLU A 1 91 ? 11.963 3.419 -8.752 1.00 96.06 91 GLU A N 1
ATOM 740 C CA . GLU A 1 91 ? 12.862 4.525 -9.098 1.00 96.06 91 GLU A CA 1
ATOM 741 C C . GLU A 1 91 ? 14.248 4.016 -9.528 1.00 96.06 91 GLU A C 1
ATOM 743 O O . GLU A 1 91 ? 14.756 4.400 -10.582 1.00 96.06 91 GLU A O 1
ATOM 748 N N . ARG A 1 92 ? 14.824 3.065 -8.780 1.00 96.00 92 ARG A N 1
ATOM 749 C CA . ARG A 1 92 ? 16.115 2.435 -9.111 1.00 96.00 92 ARG A CA 1
ATOM 750 C C . ARG A 1 92 ? 16.118 1.694 -10.449 1.00 96.00 92 ARG A C 1
ATOM 752 O O . ARG A 1 92 ? 17.186 1.539 -11.034 1.00 96.00 92 ARG A O 1
ATOM 759 N N . LEU A 1 93 ? 14.967 1.221 -10.926 1.00 94.12 93 LEU A N 1
ATOM 760 C CA . LEU A 1 93 ? 14.850 0.575 -12.236 1.00 94.12 93 LEU A CA 1
ATOM 761 C C . LEU A 1 93 ? 14.696 1.602 -13.367 1.00 94.12 93 LEU A C 1
ATOM 763 O O . LEU A 1 93 ? 15.267 1.415 -14.440 1.00 94.12 93 LEU A O 1
ATOM 767 N N . ILE A 1 94 ? 13.950 2.686 -13.131 1.00 95.19 94 ILE A N 1
ATOM 768 C CA . ILE A 1 94 ? 13.607 3.682 -14.157 1.00 95.19 94 ILE A CA 1
ATOM 769 C C . ILE A 1 94 ? 14.692 4.746 -14.344 1.00 95.19 94 ILE A C 1
ATOM 771 O O . ILE A 1 94 ? 15.036 5.060 -15.484 1.00 95.19 94 ILE A O 1
ATOM 775 N N . LEU A 1 95 ? 15.267 5.296 -13.270 1.00 95.12 95 LEU A N 1
ATOM 776 C CA . LEU A 1 95 ? 16.227 6.402 -13.382 1.00 95.12 95 LEU A CA 1
ATOM 777 C C . LEU A 1 95 ? 17.451 6.077 -14.252 1.00 95.12 95 LEU A C 1
ATOM 779 O O . LEU A 1 95 ? 17.810 6.917 -15.079 1.00 95.12 95 LEU A O 1
ATOM 783 N N . PRO A 1 96 ? 18.078 4.885 -14.166 1.00 93.69 96 PRO A N 1
ATOM 784 C CA . PRO A 1 96 ? 19.199 4.556 -15.042 1.00 93.69 96 PRO A CA 1
ATOM 785 C C . PRO A 1 96 ? 18.809 4.516 -16.524 1.00 93.69 96 PRO A C 1
ATOM 787 O O . PRO A 1 96 ? 19.618 4.886 -17.374 1.00 93.69 96 PRO A O 1
ATOM 790 N N . LEU A 1 97 ? 17.581 4.087 -16.846 1.00 92.88 97 LEU A N 1
ATOM 791 C CA . LEU A 1 97 ? 17.067 4.111 -18.215 1.00 92.88 97 LEU A CA 1
ATOM 792 C C . LEU A 1 97 ? 16.952 5.555 -18.706 1.00 92.88 97 LEU A C 1
ATOM 794 O O . LEU A 1 97 ? 17.528 5.878 -19.740 1.00 92.88 97 LEU A O 1
ATOM 798 N N . LEU A 1 98 ? 16.281 6.424 -17.945 1.00 94.50 98 LEU A N 1
ATOM 799 C CA . LEU A 1 98 ? 16.115 7.836 -18.304 1.00 94.50 98 LEU A CA 1
ATOM 800 C C . LEU A 1 98 ? 17.466 8.541 -18.461 1.00 94.50 98 LEU A C 1
ATOM 802 O O . LEU A 1 98 ? 17.712 9.188 -19.475 1.00 94.50 98 LEU A O 1
ATOM 806 N N . HIS A 1 99 ? 18.383 8.331 -17.515 1.00 94.38 99 HIS A N 1
ATOM 807 C CA . HIS A 1 99 ? 19.730 8.888 -17.585 1.00 94.38 99 HIS A CA 1
ATOM 808 C C . HIS A 1 99 ? 20.494 8.398 -18.824 1.00 94.38 99 HIS A C 1
ATOM 810 O O . HIS A 1 99 ? 21.212 9.170 -19.449 1.00 94.38 99 HIS A O 1
ATOM 816 N N . ASN A 1 100 ? 20.345 7.128 -19.215 1.00 90.94 100 ASN A N 1
ATOM 817 C CA . ASN A 1 100 ? 20.978 6.609 -20.428 1.00 90.94 100 ASN A CA 1
ATOM 818 C C . ASN A 1 100 ? 20.356 7.164 -21.715 1.00 90.94 100 ASN A C 1
ATOM 820 O O . ASN A 1 100 ? 21.095 7.373 -22.671 1.00 90.94 100 ASN A O 1
ATOM 824 N N . LEU A 1 101 ? 19.045 7.413 -21.742 1.00 89.94 101 LEU A N 1
ATOM 825 C CA . LEU A 1 101 ? 18.365 8.013 -22.895 1.00 89.94 101 LEU A CA 1
ATOM 826 C C . LEU A 1 101 ? 18.775 9.473 -23.118 1.00 89.94 101 LEU A C 1
ATOM 828 O O . LEU A 1 101 ? 18.809 9.924 -24.254 1.00 89.94 101 LEU A O 1
ATOM 832 N N . MET A 1 102 ? 19.124 10.194 -22.052 1.00 91.94 102 MET A N 1
ATOM 833 C CA . MET A 1 102 ? 19.613 11.575 -22.133 1.00 91.94 102 MET A CA 1
ATOM 834 C C . MET A 1 102 ? 21.081 11.691 -22.572 1.00 91.94 102 MET A C 1
ATOM 836 O O . MET A 1 102 ? 21.571 12.798 -22.795 1.00 91.94 102 MET A O 1
ATOM 840 N N . LYS A 1 103 ? 21.825 10.581 -22.656 1.00 89.44 103 LYS A N 1
ATOM 841 C CA . LYS A 1 103 ? 23.238 10.629 -23.048 1.00 89.44 103 LYS A CA 1
ATOM 842 C C . LYS A 1 103 ? 23.370 10.977 -24.525 1.00 89.44 103 LYS A C 1
ATOM 844 O O . LYS A 1 103 ? 22.734 10.353 -25.365 1.00 89.44 103 LYS A O 1
ATOM 849 N N . ASN A 1 104 ? 24.318 11.862 -24.829 1.00 89.94 104 ASN A N 1
ATOM 850 C CA . ASN A 1 104 ? 24.638 12.317 -26.185 1.00 89.94 104 ASN A CA 1
ATOM 851 C C . ASN A 1 104 ? 23.436 12.988 -26.882 1.00 89.94 104 ASN A C 1
ATOM 853 O O . ASN A 1 104 ? 22.968 12.474 -27.894 1.00 89.94 104 ASN A O 1
ATOM 857 N N . PRO A 1 105 ? 22.948 14.130 -26.362 1.00 89.44 105 PRO A N 1
ATOM 858 C CA . PRO A 1 105 ? 21.739 14.797 -26.861 1.00 89.44 105 PRO A CA 1
ATOM 859 C C . PRO A 1 105 ? 21.819 15.229 -28.334 1.00 89.44 105 PRO A C 1
ATOM 861 O O . PRO A 1 105 ? 20.790 15.352 -28.985 1.00 89.44 105 PRO A O 1
ATOM 864 N N . GLU A 1 106 ? 23.029 15.409 -28.869 1.00 92.25 106 GLU A N 1
ATOM 865 C CA . GLU A 1 106 ? 23.269 15.735 -30.283 1.00 92.25 106 GLU A CA 1
ATOM 866 C C . GLU A 1 106 ? 23.011 14.549 -31.233 1.00 92.25 106 GLU A C 1
ATOM 868 O O . GLU A 1 106 ? 22.875 14.728 -32.441 1.00 92.25 106 GLU A O 1
ATOM 873 N N . ASN A 1 107 ? 22.961 13.319 -30.707 1.00 90.62 107 ASN A N 1
ATOM 874 C CA . ASN A 1 107 ? 22.711 12.119 -31.495 1.00 90.62 107 ASN A CA 1
ATOM 875 C C . ASN A 1 107 ? 21.229 11.745 -31.426 1.00 90.62 107 ASN A C 1
ATOM 877 O O . ASN A 1 107 ? 20.756 11.208 -30.428 1.00 90.62 107 ASN A O 1
ATOM 881 N N . GLU A 1 108 ? 20.519 11.936 -32.533 1.00 89.50 108 GLU A N 1
ATOM 882 C CA . GLU A 1 108 ? 19.094 11.597 -32.646 1.00 89.50 108 GLU A CA 1
ATOM 883 C C . GLU A 1 108 ? 18.821 10.080 -32.538 1.00 89.50 108 GLU A C 1
ATOM 885 O O . GLU A 1 108 ? 17.744 9.654 -32.120 1.00 89.50 108 GLU A O 1
ATOM 890 N N . TYR A 1 109 ? 19.808 9.239 -32.872 1.00 90.25 109 TYR A N 1
ATOM 891 C CA . TYR A 1 109 ? 19.645 7.785 -32.935 1.00 90.25 109 TYR A CA 1
ATOM 892 C C . TYR A 1 109 ? 20.433 7.049 -31.847 1.00 90.25 109 TYR A C 1
ATOM 894 O O . TYR A 1 109 ? 21.657 7.154 -31.754 1.00 90.25 109 TYR A O 1
ATOM 902 N N . ILE A 1 110 ? 19.739 6.190 -31.091 1.00 89.88 110 ILE A N 1
ATOM 903 C CA . ILE A 1 110 ? 20.345 5.273 -30.115 1.00 89.88 110 ILE A CA 1
ATOM 904 C C . ILE A 1 110 ? 20.392 3.857 -30.696 1.00 89.88 110 ILE A C 1
ATOM 906 O O . ILE A 1 110 ? 19.365 3.202 -30.904 1.00 89.88 110 ILE A O 1
ATOM 910 N N . LYS A 1 111 ? 21.603 3.324 -30.896 1.00 91.31 111 LYS A N 1
ATOM 911 C CA . LYS A 1 111 ? 21.790 1.910 -31.245 1.00 91.31 111 LYS A CA 1
ATOM 912 C C . LYS A 1 111 ? 21.544 1.032 -30.014 1.00 91.31 111 LYS A C 1
ATOM 914 O O . LYS A 1 111 ? 22.426 0.870 -29.176 1.00 91.31 111 LYS A O 1
ATOM 919 N N . TRP A 1 112 ? 20.363 0.421 -29.937 1.00 92.56 112 TRP A N 1
ATOM 920 C CA . TRP A 1 112 ? 19.963 -0.455 -28.828 1.00 92.56 112 TRP A CA 1
ATOM 921 C C . TRP A 1 112 ? 19.693 -1.896 -29.305 1.00 92.56 112 TRP A C 1
ATOM 923 O O . TRP A 1 112 ? 18.556 -2.240 -29.652 1.00 92.56 112 TRP A O 1
ATOM 933 N N . PRO A 1 113 ? 20.726 -2.761 -29.364 1.00 95.25 113 PRO A N 1
ATOM 934 C CA . PRO A 1 113 ? 20.556 -4.153 -29.772 1.00 95.25 113 PRO A CA 1
ATOM 935 C C . PRO A 1 113 ? 19.719 -4.929 -28.744 1.00 95.25 113 PRO A C 1
ATOM 937 O O . PRO A 1 113 ? 19.796 -4.669 -27.546 1.00 95.25 113 PRO A O 1
ATOM 940 N N . ASN A 1 114 ? 18.917 -5.890 -29.215 1.00 95.94 114 ASN A N 1
ATOM 941 C CA . ASN A 1 114 ? 18.055 -6.741 -28.379 1.00 95.94 114 ASN A CA 1
ATOM 942 C C . ASN A 1 114 ? 17.097 -5.972 -27.431 1.00 95.94 114 ASN A C 1
ATOM 944 O O . ASN A 1 114 ? 16.716 -6.472 -26.369 1.00 95.94 114 ASN A O 1
ATOM 948 N N . ARG A 1 115 ? 16.689 -4.747 -27.800 1.00 95.31 115 ARG A N 1
ATOM 949 C CA . ARG A 1 115 ? 15.864 -3.879 -26.940 1.00 95.31 115 ARG A CA 1
ATOM 950 C C . ARG A 1 115 ? 14.574 -4.540 -26.459 1.00 95.31 115 ARG A C 1
ATOM 952 O O . ARG A 1 115 ? 14.207 -4.359 -25.308 1.00 95.31 115 ARG A O 1
ATOM 959 N N . THR A 1 116 ? 13.918 -5.346 -27.295 1.00 96.44 116 THR A N 1
ATOM 960 C CA . THR A 1 116 ? 12.645 -5.994 -26.950 1.00 96.44 116 THR A CA 1
ATOM 961 C C . THR A 1 116 ? 12.787 -6.903 -25.733 1.00 96.44 116 THR A C 1
ATOM 963 O O . THR A 1 116 ? 12.022 -6.773 -24.783 1.00 96.44 116 THR A O 1
ATOM 966 N N . ASN A 1 117 ? 13.796 -7.782 -25.714 1.00 96.81 117 ASN A N 1
ATOM 967 C CA . ASN A 1 117 ? 14.003 -8.694 -24.592 1.00 96.81 117 ASN A CA 1
ATOM 968 C C . ASN A 1 117 ? 14.409 -7.933 -23.319 1.00 96.81 117 ASN A C 1
ATOM 970 O O . ASN A 1 117 ? 13.863 -8.189 -22.249 1.00 96.81 117 ASN A O 1
ATOM 974 N N . ILE A 1 118 ? 15.308 -6.951 -23.446 1.00 94.88 118 ILE A N 1
ATOM 975 C CA . ILE A 1 118 ? 15.776 -6.132 -22.318 1.00 94.88 118 ILE A CA 1
ATOM 976 C C . ILE A 1 118 ? 14.614 -5.348 -21.697 1.00 94.88 118 ILE A C 1
ATOM 978 O O . ILE A 1 118 ? 14.415 -5.402 -20.485 1.00 94.88 118 ILE A O 1
ATOM 982 N N . VAL A 1 119 ? 13.826 -4.643 -22.513 1.00 95.00 119 VAL A N 1
ATOM 983 C CA . VAL A 1 119 ? 12.672 -3.859 -22.050 1.00 95.00 119 VAL A CA 1
ATOM 984 C C . VAL A 1 119 ? 11.629 -4.772 -21.414 1.00 95.00 119 VAL A C 1
ATOM 986 O O . VAL A 1 119 ? 11.142 -4.456 -20.332 1.00 95.00 119 VAL A O 1
ATOM 989 N N . GLN A 1 120 ? 11.352 -5.938 -22.004 1.00 96.50 120 GLN A N 1
ATOM 990 C CA . GLN A 1 120 ? 10.418 -6.902 -21.422 1.00 96.50 120 GLN A CA 1
ATOM 991 C C . GLN A 1 120 ? 10.862 -7.376 -20.029 1.00 96.50 120 GLN A C 1
ATOM 993 O O . GLN A 1 120 ? 10.042 -7.448 -19.116 1.00 96.50 120 GLN A O 1
ATOM 998 N N . GLN A 1 121 ? 12.155 -7.645 -19.821 1.00 95.38 121 GLN A N 1
ATOM 999 C CA . GLN A 1 121 ? 12.673 -8.001 -18.495 1.00 95.38 121 GLN A CA 1
ATOM 1000 C C . GLN A 1 121 ? 12.491 -6.869 -17.474 1.00 95.38 121 GLN A C 1
ATOM 1002 O O . GLN A 1 121 ? 12.161 -7.138 -16.319 1.00 95.38 121 GLN A O 1
ATOM 1007 N N . GLN A 1 122 ? 12.689 -5.610 -17.875 1.00 95.12 122 GLN A N 1
ATOM 1008 C CA . GLN A 1 122 ? 12.482 -4.462 -16.984 1.00 95.12 122 GLN A CA 1
ATOM 1009 C C . GLN A 1 122 ? 10.999 -4.246 -16.666 1.00 95.12 122 GLN A C 1
ATOM 1011 O O . GLN A 1 122 ? 10.660 -4.019 -15.506 1.00 95.12 122 GLN A O 1
ATOM 1016 N N . ILE A 1 123 ? 10.109 -4.408 -17.652 1.00 95.25 123 ILE A N 1
ATOM 1017 C CA . ILE A 1 123 ? 8.654 -4.391 -17.441 1.00 95.25 123 ILE A CA 1
ATOM 1018 C C . ILE A 1 123 ? 8.265 -5.452 -16.412 1.00 95.25 123 ILE A C 1
ATOM 1020 O O . ILE A 1 123 ? 7.577 -5.136 -15.446 1.00 95.25 123 ILE A O 1
ATOM 1024 N N . ASN A 1 124 ? 8.755 -6.685 -16.565 1.00 96.00 124 ASN A N 1
ATOM 1025 C CA . ASN A 1 124 ? 8.450 -7.770 -15.633 1.00 96.00 124 ASN A CA 1
ATOM 1026 C C . ASN A 1 124 ? 8.905 -7.436 -14.201 1.00 96.00 124 ASN A C 1
ATOM 1028 O O . ASN A 1 124 ? 8.156 -7.671 -13.257 1.00 96.00 124 ASN A O 1
ATOM 1032 N N . LYS A 1 125 ? 10.092 -6.834 -14.031 1.00 94.81 125 LYS A N 1
ATOM 1033 C CA . LYS A 1 125 ? 10.590 -6.384 -12.717 1.00 94.81 125 LYS A CA 1
ATOM 1034 C C . LYS A 1 125 ? 9.704 -5.300 -12.097 1.00 94.81 125 LYS A C 1
ATOM 1036 O O . LYS A 1 125 ? 9.382 -5.386 -10.917 1.00 94.81 125 LYS A O 1
ATOM 1041 N N . ILE A 1 126 ? 9.289 -4.303 -12.878 1.00 95.56 126 ILE A N 1
ATOM 1042 C CA . ILE A 1 126 ? 8.417 -3.217 -12.400 1.00 95.56 126 ILE A CA 1
ATOM 1043 C C . ILE A 1 126 ? 7.035 -3.759 -12.026 1.00 95.56 126 ILE A C 1
ATOM 1045 O O . ILE A 1 126 ? 6.499 -3.415 -10.973 1.00 95.56 126 ILE A O 1
ATOM 1049 N N . VAL A 1 127 ? 6.464 -4.636 -12.853 1.00 95.69 127 VAL A N 1
ATOM 1050 C CA . VAL A 1 127 ? 5.169 -5.274 -12.585 1.00 95.69 127 VAL A CA 1
ATOM 1051 C C . VAL A 1 127 ? 5.236 -6.132 -11.325 1.00 95.69 127 VAL A C 1
ATOM 1053 O O . VAL A 1 127 ? 4.332 -6.046 -10.502 1.00 95.69 127 VAL A O 1
ATOM 1056 N N . ALA A 1 128 ? 6.318 -6.886 -11.118 1.00 95.38 128 ALA A N 1
ATOM 1057 C CA . ALA A 1 128 ? 6.507 -7.667 -9.897 1.00 95.38 128 ALA A CA 1
ATOM 1058 C C . ALA A 1 128 ? 6.531 -6.793 -8.629 1.00 95.38 128 ALA A C 1
ATOM 1060 O O . ALA A 1 128 ? 6.040 -7.221 -7.594 1.00 95.38 128 ALA A O 1
ATOM 1061 N N . ILE A 1 129 ? 7.051 -5.562 -8.698 1.00 94.31 129 ILE A N 1
ATOM 1062 C CA . ILE A 1 129 ? 7.069 -4.636 -7.552 1.00 94.31 129 ILE A CA 1
ATOM 1063 C C . ILE A 1 129 ? 5.713 -3.948 -7.348 1.00 94.31 129 ILE A C 1
ATOM 1065 O O . ILE A 1 129 ? 5.292 -3.750 -6.216 1.00 94.31 129 ILE A O 1
ATOM 1069 N N . THR A 1 130 ? 5.048 -3.553 -8.436 1.00 92.94 130 THR A N 1
ATOM 1070 C CA . THR A 1 130 ? 3.821 -2.731 -8.393 1.00 92.94 130 THR A CA 1
ATOM 1071 C C . THR A 1 130 ? 2.531 -3.541 -8.295 1.00 92.94 130 THR A C 1
ATOM 1073 O O . THR A 1 130 ? 1.508 -2.999 -7.888 1.00 92.94 130 THR A O 1
ATOM 1076 N N . ARG A 1 131 ? 2.559 -4.821 -8.686 1.00 90.50 131 ARG A N 1
ATOM 1077 C CA . ARG A 1 131 ? 1.411 -5.743 -8.652 1.00 90.50 131 ARG A CA 1
ATOM 1078 C C . ARG A 1 131 ? 1.656 -6.991 -7.803 1.00 90.50 131 ARG A C 1
ATOM 1080 O O . ARG A 1 131 ? 0.723 -7.764 -7.621 1.00 90.50 131 ARG A O 1
ATOM 1087 N N . GLY A 1 132 ? 2.886 -7.211 -7.334 1.00 72.75 132 GLY A N 1
ATOM 1088 C CA . GLY A 1 132 ? 3.211 -8.313 -6.434 1.00 72.75 132 GLY A CA 1
ATOM 1089 C C . GLY A 1 132 ? 2.768 -7.998 -5.010 1.00 72.75 132 GLY A C 1
ATOM 1090 O O . GLY A 1 132 ? 3.408 -7.192 -4.332 1.00 72.75 132 GLY A O 1
ATOM 1091 N N . VAL A 1 133 ? 1.681 -8.649 -4.596 1.00 52.22 133 VAL A N 1
ATOM 1092 C CA . VAL A 1 133 ? 1.332 -8.955 -3.202 1.00 52.22 133 VAL A CA 1
ATOM 1093 C C . VAL A 1 133 ? 1.495 -10.456 -3.029 1.00 52.22 133 VAL A C 1
ATOM 1095 O O . VAL A 1 133 ? 1.042 -11.182 -3.945 1.00 52.22 133 VAL A O 1
#

Secondary structure (DSSP, 8-state):
------GGGGGG--TT---S--PPPHHHHHHHHHHHHHHHHHHHHHHHHHHHHHHHHHHHHHHHHHHHHHHHHHHHHHHHHHHHHHHHHHHHHHHHHHHHHTS-TT-S----TTHHHHHHHHHHHHHHHHH--